Protein AF-A0A859FA22-F1 (afdb_monomer_lite)

Sequence (163 aa):
MRVKMMLIIIAMLTVACQSPSISTDVVATIDGEEITEEEVYVHRFDYSHEHRESIIRYYVEELVVVEEAEAQGFQIEAGGAAELGLIEPNSAAIAERAEYLGIEEEEYIDAYFEPAIYRHELVSTFALENIEIVEGDQAATDLAAREYIEALVAEREIGYMYK

Structure (mmCIF, N/CA/C/O backbone):
data_AF-A0A859FA22-F1
#
_entry.id   AF-A0A859FA22-F1
#
loop_
_atom_site.group_PDB
_atom_site.id
_atom_site.type_symbol
_atom_site.label_atom_id
_atom_site.label_alt_id
_atom_site.label_comp_id
_atom_site.label_asym_id
_atom_site.label_entity_id
_atom_site.label_seq_id
_atom_site.pdbx_PDB_ins_code
_atom_site.Cartn_x
_atom_site.Cartn_y
_atom_site.Cartn_z
_atom_site.occupancy
_atom_site.B_iso_or_equiv
_atom_site.auth_seq_id
_atom_site.auth_comp_id
_atom_site.auth_asym_id
_atom_site.auth_atom_id
_atom_site.pdbx_PDB_model_num
ATOM 1 N N . MET A 1 1 ? 19.804 -43.748 -59.263 1.00 38.12 1 MET A N 1
ATOM 2 C CA . MET A 1 1 ? 19.811 -42.268 -59.180 1.00 38.12 1 MET A CA 1
ATOM 3 C C . MET A 1 1 ? 18.557 -41.884 -58.400 1.00 38.12 1 MET A C 1
ATOM 5 O O . MET A 1 1 ? 17.487 -42.073 -58.942 1.00 38.12 1 MET A O 1
ATOM 9 N N . ARG A 1 2 ? 18.532 -41.663 -57.077 1.00 39.69 2 ARG A N 1
ATOM 10 C CA . ARG A 1 2 ? 19.266 -40.718 -56.206 1.00 39.69 2 ARG A CA 1
ATOM 11 C C . ARG A 1 2 ? 19.235 -39.271 -56.709 1.00 39.69 2 ARG A C 1
ATOM 13 O O . ARG A 1 2 ? 20.175 -38.909 -57.396 1.00 39.69 2 ARG A O 1
ATOM 20 N N . VAL A 1 3 ? 18.224 -38.499 -56.286 1.00 37.81 3 VAL A N 1
ATOM 21 C CA . VAL A 1 3 ? 18.306 -37.103 -55.778 1.00 37.81 3 VAL A CA 1
ATOM 22 C C . VAL A 1 3 ? 17.071 -36.900 -54.872 1.00 37.81 3 VAL A C 1
ATOM 24 O O . VAL A 1 3 ? 15.953 -36.861 -55.359 1.00 37.81 3 VAL A O 1
ATOM 27 N N . LYS A 1 4 ? 17.175 -37.196 -53.572 1.00 33.34 4 LYS A N 1
ATOM 28 C CA . LYS A 1 4 ? 17.365 -36.240 -52.459 1.00 33.34 4 LYS A CA 1
ATOM 29 C C . LYS A 1 4 ? 16.214 -35.235 -52.268 1.00 33.34 4 LYS A C 1
ATOM 31 O O . LYS A 1 4 ? 16.253 -34.109 -52.740 1.00 33.34 4 LYS A O 1
ATOM 36 N N . MET A 1 5 ? 15.243 -35.709 -51.489 1.00 39.88 5 MET A N 1
ATOM 37 C CA . MET A 1 5 ? 14.439 -35.001 -50.490 1.00 39.88 5 MET A CA 1
ATOM 38 C C . MET A 1 5 ? 15.250 -33.888 -49.799 1.00 39.88 5 MET A C 1
ATOM 40 O O . MET A 1 5 ? 16.273 -34.176 -49.177 1.00 39.88 5 MET A O 1
ATOM 44 N N . MET A 1 6 ? 14.809 -32.636 -49.923 1.00 34.41 6 MET A N 1
ATOM 45 C CA . MET A 1 6 ? 15.354 -31.500 -49.178 1.00 34.41 6 MET A CA 1
ATOM 46 C C . MET A 1 6 ? 14.237 -30.940 -48.300 1.00 34.41 6 MET A C 1
ATOM 48 O O . MET A 1 6 ? 13.417 -30.135 -48.727 1.00 34.41 6 MET A O 1
ATOM 52 N N . LEU A 1 7 ? 14.186 -31.469 -47.079 1.00 38.66 7 LEU A N 1
ATOM 53 C CA . LEU A 1 7 ? 13.422 -30.929 -45.966 1.00 38.66 7 LEU A CA 1
ATOM 54 C C . LEU A 1 7 ? 14.194 -29.697 -45.482 1.00 38.66 7 LEU A C 1
ATOM 56 O O . LEU A 1 7 ? 15.300 -29.827 -44.960 1.00 38.66 7 LEU A O 1
ATOM 60 N N . ILE A 1 8 ? 13.654 -28.506 -45.718 1.00 44.75 8 ILE A N 1
ATOM 61 C CA . ILE A 1 8 ? 14.182 -27.279 -45.129 1.00 44.75 8 ILE A CA 1
ATOM 62 C C . ILE A 1 8 ? 13.583 -27.194 -43.721 1.00 44.75 8 ILE A C 1
ATOM 64 O O . ILE A 1 8 ? 12.448 -26.770 -43.529 1.00 44.75 8 ILE A O 1
ATOM 68 N N . ILE A 1 9 ? 14.342 -27.691 -42.744 1.00 44.94 9 ILE A N 1
ATOM 69 C CA . ILE A 1 9 ? 14.115 -27.431 -41.322 1.00 44.94 9 ILE A CA 1
ATOM 70 C C . ILE A 1 9 ? 14.613 -26.005 -41.086 1.00 44.94 9 ILE A C 1
ATOM 72 O O . ILE A 1 9 ? 15.813 -25.782 -40.934 1.00 44.94 9 ILE A O 1
ATOM 76 N N . ILE A 1 10 ? 13.705 -25.027 -41.111 1.00 47.53 10 ILE A N 1
ATOM 77 C CA . ILE A 1 10 ? 13.985 -23.718 -40.519 1.00 47.53 10 ILE A CA 1
ATOM 78 C C . ILE A 1 10 ? 13.865 -23.934 -39.018 1.00 47.53 10 ILE A C 1
ATOM 80 O O . ILE A 1 10 ? 12.776 -23.916 -38.452 1.00 47.53 10 ILE A O 1
ATOM 84 N N . ALA A 1 11 ? 15.004 -24.208 -38.388 1.00 40.47 11 ALA A N 1
ATOM 85 C CA . ALA A 1 11 ? 15.160 -24.019 -36.962 1.00 40.47 11 ALA A CA 1
ATOM 86 C C . ALA A 1 11 ? 15.050 -22.511 -36.709 1.00 40.47 11 ALA A C 1
ATOM 88 O O . ALA A 1 11 ? 16.039 -21.782 -36.786 1.00 40.47 11 ALA A O 1
ATOM 89 N N . MET A 1 12 ? 13.826 -22.034 -36.474 1.00 40.72 12 MET A N 1
ATOM 90 C CA . MET A 1 12 ? 13.626 -20.798 -35.736 1.00 40.72 12 MET A CA 1
ATOM 91 C C . MET A 1 12 ? 14.165 -21.068 -34.337 1.00 40.72 12 MET A C 1
ATOM 93 O O . MET A 1 12 ? 13.487 -21.627 -33.481 1.00 40.72 12 MET A O 1
ATOM 97 N N . LEU A 1 13 ? 15.436 -20.723 -34.149 1.00 40.22 13 LEU A N 1
ATOM 98 C CA . LEU A 1 13 ? 15.971 -20.325 -32.862 1.00 40.22 13 LEU A CA 1
ATOM 99 C C . LEU A 1 13 ? 15.154 -19.108 -32.426 1.00 40.22 13 LEU A C 1
ATOM 101 O O . LEU A 1 13 ? 15.563 -17.967 -32.615 1.00 40.22 13 LEU A O 1
ATOM 105 N N . THR A 1 14 ? 13.968 -19.356 -31.871 1.00 45.28 14 THR A N 1
ATOM 106 C CA . THR A 1 14 ? 13.452 -18.481 -30.835 1.00 45.28 14 THR A CA 1
ATOM 107 C C . THR A 1 14 ? 14.490 -18.584 -29.733 1.00 45.28 14 THR A C 1
ATOM 109 O O . THR A 1 14 ? 14.527 -19.556 -28.975 1.00 45.28 14 THR A O 1
ATOM 112 N N . VAL A 1 15 ? 15.401 -17.614 -29.710 1.00 45.94 15 VAL A N 1
ATOM 113 C CA . VAL A 1 15 ? 15.947 -17.137 -28.451 1.00 45.94 15 VAL A CA 1
ATOM 114 C C . VAL A 1 15 ? 14.700 -16.812 -27.646 1.00 45.94 15 VAL A C 1
ATOM 116 O O . VAL A 1 15 ? 14.079 -15.773 -27.838 1.00 45.94 15 VAL A O 1
ATOM 119 N N . ALA A 1 16 ? 14.236 -17.782 -26.861 1.00 40.16 16 ALA A N 1
ATOM 120 C CA . ALA A 1 16 ? 13.439 -17.461 -25.710 1.00 40.16 16 ALA A CA 1
ATOM 121 C C . ALA A 1 16 ? 14.375 -16.552 -24.922 1.00 40.16 16 ALA A C 1
ATOM 123 O O . ALA A 1 16 ? 15.337 -17.032 -24.320 1.00 40.16 16 ALA A O 1
ATOM 124 N N . CYS A 1 17 ? 14.168 -15.238 -25.036 1.00 41.09 17 CYS A N 1
ATOM 125 C CA . CYS A 1 17 ? 14.407 -14.375 -23.901 1.00 41.09 17 CYS A CA 1
ATOM 126 C C . CYS A 1 17 ? 13.669 -15.084 -22.774 1.00 41.09 17 CYS A C 1
ATOM 128 O O . CYS A 1 17 ? 12.442 -15.097 -22.739 1.00 41.09 17 CYS A O 1
ATOM 130 N N . GLN A 1 18 ? 14.414 -15.837 -21.970 1.00 43.91 18 GLN A N 1
ATOM 131 C CA . GLN A 1 18 ? 13.941 -16.247 -20.671 1.00 43.91 18 GLN A CA 1
ATOM 132 C C . GLN A 1 18 ? 13.891 -14.935 -19.908 1.00 43.91 18 GLN A C 1
ATOM 134 O O . GLN A 1 18 ? 14.870 -14.554 -19.272 1.00 43.91 18 GLN A O 1
ATOM 139 N N . SER A 1 19 ? 12.785 -14.206 -20.068 1.00 48.56 19 SER A N 1
ATOM 140 C CA . SER A 1 19 ? 12.358 -13.276 -19.044 1.00 48.56 19 SER A CA 1
ATOM 141 C C . SER A 1 19 ? 12.432 -14.068 -17.736 1.00 48.56 19 SER A C 1
ATOM 143 O O . SER A 1 19 ? 12.000 -15.232 -17.711 1.00 48.56 19 SER A O 1
ATOM 145 N N . PRO A 1 20 ? 13.103 -13.545 -16.699 1.00 53.66 20 PRO A N 1
ATOM 146 C CA . PRO A 1 20 ? 13.132 -14.212 -15.412 1.00 53.66 20 PRO A CA 1
ATOM 147 C C . PRO A 1 20 ? 11.686 -14.529 -15.045 1.00 53.66 20 PRO A C 1
ATOM 149 O O . PRO A 1 20 ? 10.820 -13.659 -15.063 1.00 53.66 20 PRO A O 1
ATOM 152 N N . SER A 1 21 ? 11.404 -15.813 -14.828 1.00 56.47 21 SER A N 1
ATOM 153 C CA . SER A 1 21 ? 10.068 -16.234 -14.441 1.00 56.47 21 SER A CA 1
ATOM 154 C C . SER A 1 21 ? 9.825 -15.661 -13.055 1.00 56.47 21 SER A C 1
ATOM 156 O O . SER A 1 21 ? 10.391 -16.164 -12.079 1.00 56.47 21 SER A O 1
ATOM 158 N N . ILE A 1 22 ? 9.050 -14.585 -12.984 1.00 64.19 22 ILE A N 1
ATOM 159 C CA . ILE A 1 22 ? 8.570 -14.058 -11.718 1.00 64.19 22 ILE A CA 1
ATOM 160 C C . ILE A 1 22 ? 7.792 -15.189 -11.058 1.00 64.19 22 ILE A C 1
ATOM 162 O O . ILE A 1 22 ? 7.046 -15.930 -11.707 1.00 64.19 22 ILE A O 1
ATOM 166 N N . SER A 1 23 ? 8.073 -15.401 -9.783 1.00 75.19 23 SER A N 1
ATOM 167 C CA . SER A 1 23 ? 7.413 -16.440 -9.016 1.00 75.19 23 SER A CA 1
ATOM 168 C C . SER A 1 23 ? 5.922 -16.125 -8.922 1.00 75.19 23 SER A C 1
ATOM 170 O O . SER A 1 23 ? 5.536 -15.011 -8.590 1.00 75.19 23 SER A O 1
ATOM 172 N N . THR A 1 24 ? 5.088 -17.120 -9.202 1.00 82.94 24 THR A N 1
ATOM 173 C CA . THR A 1 24 ? 3.632 -17.067 -8.979 1.00 82.94 24 THR A CA 1
ATOM 174 C C . THR A 1 24 ? 3.257 -17.762 -7.671 1.00 82.94 24 THR A C 1
ATOM 176 O O . THR A 1 24 ? 2.105 -18.132 -7.458 1.00 82.94 24 THR A O 1
ATOM 179 N N . ASP A 1 25 ? 4.240 -17.983 -6.790 1.00 90.50 25 ASP A N 1
ATOM 180 C CA . ASP A 1 25 ? 3.987 -18.540 -5.471 1.00 90.50 25 ASP A CA 1
ATOM 181 C C . ASP A 1 25 ? 3.061 -17.608 -4.689 1.00 90.50 25 ASP A C 1
ATOM 183 O O . ASP A 1 25 ? 3.278 -16.398 -4.629 1.00 90.50 25 ASP A O 1
ATOM 187 N N . VAL A 1 26 ? 2.056 -18.190 -4.041 1.00 93.38 26 VAL A N 1
ATOM 188 C CA . VAL A 1 26 ? 1.205 -17.453 -3.110 1.00 93.38 26 VAL A CA 1
ATOM 189 C C . VAL A 1 26 ? 2.024 -17.119 -1.862 1.00 93.38 26 VAL A C 1
ATOM 191 O O . VAL A 1 26 ? 2.622 -18.004 -1.240 1.00 93.38 26 VAL A O 1
ATOM 194 N N . VAL A 1 27 ? 2.063 -15.837 -1.504 1.00 93.56 27 VAL A N 1
ATOM 195 C CA . VAL A 1 27 ? 2.855 -15.295 -0.388 1.00 93.56 27 VAL A CA 1
ATOM 196 C C . VAL A 1 27 ? 1.995 -14.772 0.754 1.00 93.56 27 VAL A C 1
ATOM 198 O O . VAL A 1 27 ? 2.467 -14.730 1.894 1.00 93.56 27 VAL A O 1
ATOM 201 N N . ALA A 1 28 ? 0.739 -14.428 0.479 1.00 95.88 28 ALA A N 1
ATOM 202 C CA . ALA A 1 28 ? -0.242 -14.082 1.495 1.00 95.88 28 ALA A CA 1
ATOM 203 C C . ALA A 1 28 ? -1.671 -14.410 1.036 1.00 95.88 28 ALA A C 1
ATOM 205 O O . ALA A 1 28 ? -1.898 -14.709 -0.133 1.00 95.88 28 ALA A O 1
ATOM 206 N N . THR A 1 29 ? -2.626 -14.344 1.960 1.00 97.12 29 THR A N 1
ATOM 207 C CA . THR A 1 29 ? -4.059 -14.344 1.664 1.00 97.12 29 THR A CA 1
ATOM 208 C C . THR A 1 29 ? -4.776 -13.256 2.450 1.00 97.12 29 THR A C 1
ATOM 210 O O . THR A 1 29 ? -4.409 -13.028 3.604 1.00 97.12 29 THR A O 1
ATOM 213 N N . ILE A 1 30 ? -5.813 -12.653 1.869 1.00 96.38 30 ILE A N 1
ATOM 214 C CA . ILE A 1 30 ? -6.722 -11.697 2.524 1.00 96.38 30 ILE A CA 1
ATOM 215 C C . ILE A 1 30 ? -8.143 -12.226 2.329 1.00 96.38 30 ILE A C 1
ATOM 217 O O . ILE A 1 30 ? -8.578 -12.399 1.199 1.00 96.38 30 ILE A O 1
ATOM 221 N N . ASP A 1 31 ? -8.842 -12.580 3.408 1.00 95.94 31 ASP A N 1
ATOM 222 C CA . ASP A 1 31 ? -10.216 -13.112 3.362 1.00 95.94 31 ASP A CA 1
ATOM 223 C C . ASP A 1 31 ? -10.395 -14.313 2.399 1.00 95.94 31 ASP A C 1
ATOM 225 O O . ASP A 1 31 ? -11.461 -14.556 1.830 1.00 95.94 31 ASP A O 1
ATOM 229 N N . GLY A 1 32 ? -9.327 -15.102 2.236 1.00 93.44 32 GLY A N 1
ATOM 230 C CA . GLY A 1 32 ? -9.269 -16.263 1.345 1.00 93.44 32 GLY A CA 1
ATOM 231 C C . GLY A 1 32 ? -8.871 -15.963 -0.105 1.00 93.44 32 GLY A C 1
ATOM 232 O O . GLY A 1 32 ? -8.718 -16.912 -0.874 1.00 93.44 32 GLY A O 1
ATOM 233 N N . GLU A 1 33 ? -8.672 -14.699 -0.478 1.00 95.75 33 GLU A N 1
ATOM 234 C CA . GLU A 1 33 ? -8.078 -14.300 -1.757 1.00 95.75 33 GLU A CA 1
ATOM 235 C C . GLU A 1 33 ? -6.557 -14.456 -1.711 1.00 95.75 33 GLU A C 1
ATOM 237 O O . GLU A 1 33 ? -5.923 -14.117 -0.714 1.00 95.75 33 GLU A O 1
ATOM 242 N N . GLU A 1 34 ? -5.973 -15.029 -2.763 1.00 95.69 34 GLU A N 1
ATOM 243 C CA . GLU A 1 34 ? -4.544 -15.332 -2.846 1.00 95.69 34 GLU A CA 1
ATOM 244 C C . GLU A 1 34 ? -3.764 -14.130 -3.381 1.00 95.69 34 GLU A C 1
ATOM 246 O O . GLU A 1 34 ? -4.090 -13.610 -4.440 1.00 95.69 34 GLU A O 1
ATOM 251 N N . ILE A 1 35 ? -2.695 -13.749 -2.679 1.00 93.69 35 ILE A N 1
ATOM 252 C CA . ILE A 1 35 ? -1.735 -12.732 -3.115 1.00 93.69 35 ILE A CA 1
ATOM 253 C C . ILE A 1 35 ? -0.441 -13.427 -3.522 1.00 93.69 35 ILE A C 1
ATOM 255 O O . ILE A 1 35 ? 0.168 -14.156 -2.726 1.00 93.69 35 ILE A O 1
ATOM 259 N N . THR A 1 36 ? -0.002 -13.194 -4.751 1.00 92.00 36 THR A N 1
ATOM 260 C CA . THR A 1 36 ? 1.186 -13.812 -5.341 1.00 92.00 36 THR A CA 1
ATOM 261 C C . THR A 1 36 ? 2.445 -12.969 -5.166 1.00 92.00 36 THR A C 1
ATOM 263 O O . THR A 1 36 ? 2.417 -11.759 -4.939 1.00 92.00 36 THR A O 1
ATOM 266 N N . GLU A 1 37 ? 3.596 -13.632 -5.261 1.00 86.94 37 GLU A N 1
ATOM 267 C CA . GLU A 1 37 ? 4.903 -12.980 -5.233 1.00 86.94 37 GLU A CA 1
ATOM 268 C C . GLU A 1 37 ? 5.067 -11.975 -6.385 1.00 86.94 37 GLU A C 1
ATOM 270 O O . GLU A 1 37 ? 5.638 -10.902 -6.193 1.00 86.94 37 GLU A O 1
ATOM 275 N N . GLU A 1 38 ? 4.514 -12.293 -7.555 1.00 85.38 38 GLU A N 1
ATOM 276 C CA . GLU A 1 38 ? 4.466 -11.399 -8.708 1.00 85.38 38 GLU A CA 1
ATOM 277 C C . GLU A 1 38 ? 3.783 -10.075 -8.368 1.00 85.38 38 GLU A C 1
ATOM 279 O O . GLU A 1 38 ? 4.420 -9.032 -8.494 1.00 85.38 38 GLU A O 1
ATOM 284 N N . GLU A 1 39 ? 2.552 -10.111 -7.854 1.00 86.94 39 GLU A N 1
ATOM 285 C CA . GLU A 1 39 ? 1.785 -8.911 -7.489 1.00 86.94 39 GLU A CA 1
ATOM 286 C C . GLU A 1 39 ? 2.538 -8.015 -6.501 1.00 86.94 39 GLU A C 1
ATOM 288 O O . GLU A 1 39 ? 2.622 -6.798 -6.684 1.00 86.94 39 GLU A O 1
ATOM 293 N N . VAL A 1 40 ? 3.159 -8.614 -5.483 1.00 86.75 40 VAL A N 1
ATOM 294 C CA . VAL A 1 40 ? 3.915 -7.865 -4.473 1.00 86.75 40 VAL A CA 1
ATOM 295 C C . VAL A 1 40 ? 5.116 -7.152 -5.092 1.00 86.75 40 VAL A C 1
ATOM 297 O O . VAL A 1 40 ? 5.364 -5.988 -4.787 1.00 86.75 40 VAL A O 1
ATOM 300 N N . TYR A 1 41 ? 5.905 -7.836 -5.919 1.00 78.56 41 TYR A N 1
ATOM 301 C CA . TYR A 1 41 ? 7.213 -7.321 -6.332 1.00 78.56 41 TYR A CA 1
ATOM 302 C C . TYR A 1 41 ? 7.196 -6.496 -7.604 1.00 78.56 41 TYR A C 1
ATOM 304 O O . TYR A 1 41 ? 8.020 -5.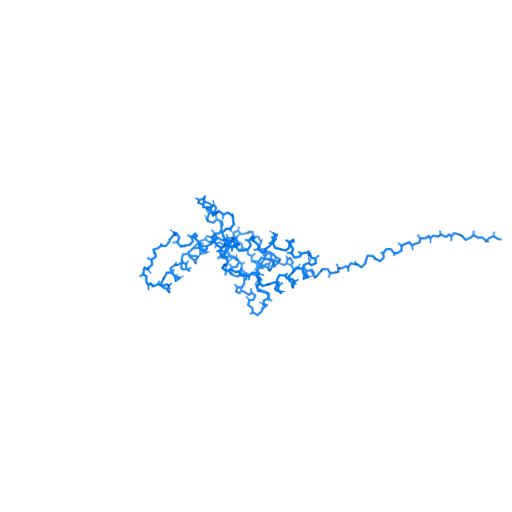594 -7.752 1.00 78.56 41 TYR A O 1
ATOM 312 N N . VAL A 1 42 ? 6.252 -6.765 -8.495 1.00 74.31 42 VAL A N 1
ATOM 313 C CA . VAL A 1 42 ? 6.023 -5.939 -9.676 1.00 74.31 42 VAL A CA 1
ATOM 314 C C . VAL A 1 42 ? 5.546 -4.541 -9.276 1.00 74.31 42 VAL A C 1
ATOM 316 O O . VAL A 1 42 ? 5.955 -3.555 -9.880 1.00 74.31 42 VAL A O 1
ATOM 319 N N . HIS A 1 43 ? 4.764 -4.427 -8.200 1.00 70.00 43 HIS A N 1
ATOM 320 C CA . HIS A 1 43 ? 4.224 -3.155 -7.721 1.00 70.00 43 HIS A CA 1
ATOM 321 C C . HIS A 1 43 ? 5.072 -2.475 -6.632 1.00 70.00 43 HIS A C 1
ATOM 323 O O . HIS A 1 43 ? 4.557 -1.629 -5.889 1.00 70.00 43 HIS A O 1
ATOM 329 N N . ARG A 1 44 ? 6.364 -2.825 -6.506 1.00 69.44 44 ARG A N 1
ATOM 330 C CA . ARG A 1 44 ? 7.276 -2.247 -5.506 1.00 69.44 44 ARG A CA 1
ATOM 331 C C . ARG A 1 44 ? 8.595 -1.766 -6.101 1.00 69.44 44 ARG A C 1
ATOM 333 O O . ARG A 1 44 ? 9.284 -2.470 -6.830 1.00 69.44 44 ARG A O 1
ATOM 340 N N . PHE A 1 45 ? 8.980 -0.552 -5.705 1.00 57.62 45 PHE A N 1
ATOM 341 C CA . PHE A 1 45 ? 10.161 0.142 -6.2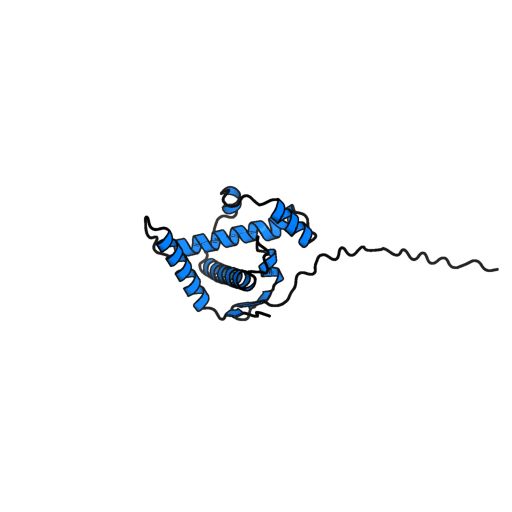28 1.00 57.62 45 PHE A CA 1
ATOM 342 C C . PHE A 1 45 ? 11.496 -0.425 -5.738 1.00 57.62 45 PHE A C 1
ATOM 344 O O . PHE A 1 45 ? 12.488 -0.351 -6.461 1.00 57.62 45 PHE A O 1
ATOM 351 N N . ASP A 1 46 ? 11.526 -1.029 -4.548 1.00 59.81 46 ASP A N 1
ATOM 352 C CA . ASP A 1 46 ? 12.737 -1.591 -3.950 1.00 59.81 46 ASP A CA 1
ATOM 353 C C . ASP A 1 46 ? 12.618 -3.117 -3.818 1.00 59.81 46 ASP A C 1
ATOM 355 O O . ASP A 1 46 ? 11.839 -3.640 -3.020 1.00 59.81 46 ASP A O 1
ATOM 359 N N . TYR A 1 47 ? 13.395 -3.837 -4.627 1.00 55.81 47 TYR A N 1
ATOM 360 C CA . TYR A 1 47 ? 13.503 -5.296 -4.594 1.00 55.81 47 TYR A CA 1
ATOM 361 C C . TYR A 1 47 ? 14.749 -5.696 -3.818 1.00 55.81 47 TYR A C 1
ATOM 363 O O . TYR A 1 47 ? 15.702 -6.272 -4.348 1.00 55.81 47 TYR A O 1
ATOM 371 N N . SER A 1 48 ? 14.739 -5.394 -2.529 1.00 60.94 48 SER A N 1
ATOM 372 C CA . SER A 1 48 ? 15.650 -6.040 -1.602 1.00 60.94 48 SER A CA 1
ATOM 373 C C . SER A 1 48 ? 14.944 -7.230 -0.960 1.00 60.94 48 SER A C 1
ATOM 375 O O . SER A 1 48 ? 14.052 -7.080 -0.123 1.00 60.94 48 SER A O 1
ATOM 377 N N . HIS A 1 49 ? 15.379 -8.443 -1.317 1.00 63.44 49 HIS A N 1
ATOM 378 C CA . HIS A 1 49 ? 14.937 -9.666 -0.637 1.00 63.44 49 HIS A CA 1
ATOM 379 C C . HIS A 1 49 ? 15.281 -9.658 0.859 1.00 63.44 49 HIS A C 1
ATOM 381 O O . HIS A 1 49 ? 14.667 -10.405 1.619 1.00 63.44 49 HIS A O 1
ATOM 387 N N . GLU A 1 50 ? 16.216 -8.804 1.297 1.00 67.75 50 GLU A N 1
ATOM 388 C CA . GLU A 1 50 ? 16.557 -8.636 2.716 1.00 67.75 50 GLU A CA 1
ATOM 389 C C . GLU A 1 50 ? 15.344 -8.200 3.550 1.00 67.75 50 GLU A C 1
ATOM 391 O O . GLU A 1 50 ? 15.297 -8.464 4.749 1.00 67.75 50 GLU A O 1
ATOM 396 N N . HIS A 1 51 ? 14.335 -7.598 2.912 1.00 79.38 51 HIS A N 1
ATOM 397 C CA . HIS A 1 51 ? 13.124 -7.106 3.561 1.00 79.38 51 HIS A CA 1
ATOM 398 C C . HIS A 1 51 ? 11.848 -7.789 3.050 1.00 79.38 51 HIS A C 1
ATOM 400 O O . HIS A 1 51 ? 10.761 -7.246 3.233 1.00 79.38 51 HIS A O 1
ATOM 406 N N . ARG A 1 52 ? 11.954 -8.983 2.443 1.00 83.31 52 ARG A N 1
ATOM 407 C CA . ARG A 1 52 ? 10.836 -9.714 1.811 1.00 83.31 52 ARG A CA 1
ATOM 408 C C . ARG A 1 52 ? 9.558 -9.741 2.650 1.00 83.31 52 ARG A C 1
ATOM 410 O O . ARG A 1 52 ? 8.513 -9.321 2.168 1.00 83.31 52 ARG A O 1
ATOM 417 N N . GLU A 1 53 ? 9.637 -10.178 3.905 1.00 88.56 53 GLU A N 1
ATOM 418 C CA . GLU A 1 53 ? 8.460 -10.258 4.786 1.00 88.56 53 GLU A CA 1
ATOM 419 C C . GLU A 1 53 ? 7.819 -8.885 5.029 1.00 88.56 53 GLU A C 1
ATOM 421 O O . GLU A 1 53 ? 6.600 -8.745 4.978 1.00 88.56 53 GLU A O 1
ATOM 426 N N . SER A 1 54 ? 8.637 -7.852 5.246 1.00 88.00 54 SER A N 1
ATOM 427 C CA . SER A 1 54 ? 8.157 -6.481 5.443 1.00 88.00 54 SER A CA 1
ATOM 428 C C . SER A 1 54 ? 7.522 -5.905 4.178 1.00 88.00 54 SER A C 1
ATOM 430 O O . SER A 1 54 ? 6.536 -5.180 4.280 1.00 88.00 54 SER A O 1
ATOM 432 N N . ILE A 1 55 ? 8.059 -6.232 2.999 1.00 87.19 55 ILE A N 1
ATOM 433 C CA . ILE A 1 55 ? 7.503 -5.806 1.710 1.00 87.19 55 ILE A CA 1
ATOM 434 C C . ILE A 1 55 ? 6.130 -6.446 1.495 1.00 87.19 55 ILE A C 1
ATOM 436 O O . ILE A 1 55 ? 5.191 -5.719 1.174 1.00 87.19 55 ILE A O 1
ATOM 440 N N . ILE A 1 56 ? 6.012 -7.760 1.730 1.00 90.88 56 ILE A N 1
ATOM 441 C CA . ILE A 1 56 ? 4.746 -8.504 1.633 1.00 90.88 56 ILE A CA 1
ATOM 442 C C . ILE A 1 56 ? 3.720 -7.934 2.613 1.00 90.88 56 ILE A C 1
ATOM 444 O O . ILE A 1 56 ? 2.619 -7.589 2.198 1.00 90.88 56 ILE A O 1
ATOM 448 N N . ARG A 1 57 ? 4.085 -7.784 3.896 1.00 92.06 57 ARG A N 1
ATOM 449 C CA . ARG A 1 57 ? 3.188 -7.221 4.915 1.00 92.06 57 ARG A CA 1
ATOM 450 C C . ARG A 1 57 ? 2.675 -5.854 4.498 1.00 92.06 57 ARG A C 1
ATOM 452 O O . ARG A 1 57 ? 1.478 -5.626 4.523 1.00 92.06 57 ARG A O 1
ATOM 459 N N . TYR A 1 58 ? 3.567 -4.966 4.085 1.00 90.31 58 TYR A N 1
ATOM 460 C CA . TYR A 1 58 ? 3.154 -3.630 3.692 1.00 90.31 58 TYR A CA 1
ATOM 461 C C . TYR A 1 58 ? 2.238 -3.643 2.464 1.00 90.31 58 TYR A C 1
ATOM 463 O O . TYR A 1 58 ? 1.270 -2.900 2.429 1.00 90.31 58 TYR A O 1
ATOM 471 N N . TYR A 1 59 ? 2.523 -4.475 1.457 1.00 91.88 59 TYR A N 1
ATOM 472 C CA . TYR A 1 59 ? 1.655 -4.577 0.281 1.00 91.88 59 TYR A CA 1
ATOM 473 C C . TYR A 1 59 ? 0.249 -5.064 0.662 1.00 91.88 59 TYR A C 1
ATOM 475 O O . TYR A 1 59 ? -0.739 -4.488 0.223 1.00 91.88 59 TYR A O 1
ATOM 483 N N . VAL A 1 60 ? 0.158 -6.060 1.549 1.00 94.69 60 VAL A N 1
ATOM 484 C CA . VAL A 1 60 ? -1.116 -6.534 2.111 1.00 94.69 60 VAL A CA 1
ATOM 485 C C . VAL A 1 60 ? -1.849 -5.422 2.867 1.00 94.69 60 VAL A C 1
ATOM 487 O O . VAL A 1 60 ? -3.047 -5.248 2.676 1.00 94.69 60 VAL A O 1
ATOM 490 N N . GLU A 1 61 ? -1.144 -4.644 3.692 1.00 94.62 61 GLU A N 1
ATOM 491 C CA . GLU A 1 61 ? -1.729 -3.498 4.401 1.00 94.62 61 GLU A CA 1
ATOM 492 C C . GLU A 1 61 ? -2.284 -2.448 3.423 1.00 94.62 61 GLU A C 1
ATOM 494 O O . GLU A 1 61 ? -3.387 -1.949 3.635 1.00 94.62 61 GLU A O 1
ATOM 499 N N . GLU A 1 62 ? -1.573 -2.148 2.329 1.00 93.56 62 GLU A N 1
ATOM 500 C CA . GLU A 1 62 ? -2.079 -1.244 1.287 1.00 93.56 62 GLU A CA 1
ATOM 501 C C . GLU A 1 62 ? -3.362 -1.779 0.642 1.00 93.56 62 GLU A C 1
ATOM 503 O O . GLU A 1 62 ? -4.304 -1.012 0.472 1.00 93.56 62 GLU A O 1
ATOM 508 N N . LEU A 1 63 ? -3.422 -3.073 0.307 1.00 95.19 63 LEU A N 1
ATOM 509 C CA . LEU A 1 63 ? -4.612 -3.673 -0.307 1.00 95.19 63 LEU A CA 1
ATOM 510 C C . LEU A 1 63 ? -5.838 -3.590 0.606 1.00 95.19 63 LEU A C 1
ATOM 512 O O . LEU A 1 63 ? -6.900 -3.174 0.152 1.00 95.19 63 LEU A O 1
ATOM 516 N N . VAL A 1 64 ? -5.682 -3.891 1.899 1.00 96.75 64 VAL A N 1
ATOM 517 C CA . VAL A 1 64 ? -6.780 -3.767 2.873 1.00 96.75 64 VAL A CA 1
ATOM 518 C C . VAL A 1 64 ? -7.325 -2.340 2.914 1.00 96.75 64 VAL A C 1
ATOM 520 O O . VAL A 1 64 ? -8.538 -2.133 2.941 1.00 96.75 64 VAL A O 1
ATOM 523 N N . VAL A 1 65 ? -6.435 -1.347 2.912 1.00 96.12 65 VAL A N 1
ATOM 524 C CA . VAL A 1 65 ? -6.836 0.062 2.951 1.00 96.12 65 VAL A CA 1
ATOM 525 C C . VAL A 1 65 ? -7.494 0.489 1.638 1.00 96.12 65 VAL A C 1
ATOM 527 O O . VAL A 1 65 ? -8.474 1.228 1.675 1.00 96.12 65 VAL A O 1
ATOM 530 N N . VAL A 1 66 ? -6.999 0.020 0.488 1.00 94.56 66 VAL A N 1
ATOM 531 C CA . VAL A 1 66 ? -7.621 0.274 -0.822 1.00 94.56 66 VAL A CA 1
ATOM 532 C C . VAL A 1 66 ? -9.040 -0.281 -0.861 1.00 94.56 66 VAL A C 1
ATOM 534 O O . VAL A 1 66 ? -9.956 0.453 -1.217 1.00 94.56 66 VAL A O 1
ATOM 537 N N . GLU A 1 67 ? -9.241 -1.534 -0.450 1.00 95.00 67 GLU A N 1
ATOM 538 C CA . GLU A 1 67 ? -10.574 -2.141 -0.405 1.00 95.00 67 GLU A CA 1
ATOM 539 C C . GLU A 1 67 ? -11.535 -1.354 0.492 1.00 95.00 67 GLU A C 1
ATOM 541 O O . GLU A 1 67 ? -12.691 -1.137 0.127 1.00 95.00 67 GLU A O 1
ATOM 546 N N . GLU A 1 68 ? -11.066 -0.910 1.661 1.00 96.75 68 GLU A N 1
ATOM 547 C CA . GLU A 1 68 ? -11.875 -0.111 2.582 1.00 96.75 68 GLU A CA 1
ATOM 548 C C . GLU A 1 68 ? -12.222 1.261 1.988 1.00 96.75 68 GLU A C 1
ATOM 550 O O . GLU A 1 68 ? -13.380 1.684 2.009 1.00 96.75 68 GLU A O 1
ATOM 555 N N . ALA A 1 69 ? -11.239 1.943 1.402 1.00 95.06 69 ALA A N 1
ATOM 556 C CA . ALA A 1 69 ? -11.439 3.216 0.724 1.00 95.06 69 ALA A CA 1
ATOM 557 C C . ALA A 1 69 ? -12.469 3.085 -0.412 1.00 95.06 69 ALA A C 1
ATOM 559 O O . ALA A 1 69 ? -13.413 3.877 -0.496 1.00 95.06 69 ALA A O 1
ATOM 560 N N . GLU A 1 70 ? -12.351 2.050 -1.245 1.00 93.44 70 GLU A N 1
ATOM 561 C CA . GLU A 1 70 ? -13.298 1.763 -2.323 1.00 93.44 70 GLU A CA 1
ATOM 562 C C . GLU A 1 70 ? -14.703 1.446 -1.795 1.00 93.44 70 GLU A C 1
ATOM 564 O O . GLU A 1 70 ? -15.693 1.957 -2.331 1.00 93.44 70 GLU A O 1
ATOM 569 N N . ALA A 1 71 ? -14.813 0.670 -0.712 1.00 94.75 71 ALA A N 1
ATOM 570 C CA . ALA A 1 71 ? -16.087 0.365 -0.063 1.00 94.75 71 ALA A CA 1
ATOM 571 C C . ALA A 1 71 ? -16.794 1.626 0.467 1.00 94.75 71 ALA A C 1
ATOM 573 O O . ALA A 1 71 ? -18.028 1.702 0.455 1.00 94.75 71 ALA A O 1
ATOM 574 N N . GLN A 1 72 ? -16.026 2.640 0.873 1.00 95.31 72 GLN A N 1
ATOM 575 C CA . GLN A 1 72 ? -16.530 3.947 1.300 1.00 95.31 72 GLN A CA 1
ATOM 576 C C . GLN A 1 72 ? -16.752 4.933 0.138 1.00 95.31 72 GLN A C 1
ATOM 578 O O . GLN A 1 72 ? -17.255 6.039 0.350 1.00 95.31 72 GLN A O 1
ATOM 583 N N . GLY A 1 73 ? -16.431 4.540 -1.098 1.00 93.00 73 GLY A N 1
ATOM 584 C CA . GLY A 1 73 ? -16.524 5.400 -2.276 1.00 93.00 73 GLY A CA 1
ATOM 585 C C . GLY A 1 73 ? -15.476 6.514 -2.302 1.00 93.00 73 GLY A C 1
ATOM 586 O O . GLY A 1 73 ? -15.691 7.531 -2.964 1.00 93.00 73 GLY A O 1
ATOM 587 N N . PHE A 1 74 ? -14.370 6.344 -1.575 1.00 91.06 74 PHE A N 1
ATOM 588 C CA . PHE A 1 74 ? -13.247 7.269 -1.569 1.00 91.06 74 PHE A CA 1
ATOM 589 C C . PHE A 1 74 ? -12.474 7.172 -2.887 1.00 91.06 74 PHE A C 1
ATOM 591 O O . PHE A 1 74 ? -12.177 6.084 -3.379 1.00 91.06 74 PHE A O 1
ATOM 598 N N . GLN A 1 75 ? -12.164 8.321 -3.481 1.00 83.38 75 GLN A N 1
ATOM 599 C CA . GLN A 1 75 ? -11.419 8.418 -4.732 1.00 83.38 75 GLN A CA 1
ATOM 600 C C . GLN A 1 75 ? -10.476 9.612 -4.650 1.00 83.38 75 GLN A C 1
ATOM 602 O O . GLN A 1 75 ? -10.880 10.686 -4.203 1.00 83.38 75 GLN A O 1
ATOM 607 N N . ILE A 1 76 ? -9.245 9.436 -5.127 1.00 77.69 76 ILE A N 1
ATOM 608 C CA . ILE A 1 76 ? -8.311 10.539 -5.357 1.00 77.69 76 ILE A CA 1
ATOM 609 C C . ILE A 1 76 ? -8.247 10.822 -6.861 1.00 77.69 76 ILE A C 1
ATOM 611 O O . ILE A 1 76 ? -8.474 9.931 -7.683 1.00 77.69 76 ILE A O 1
ATOM 615 N N . GLU A 1 77 ? -7.979 12.068 -7.249 1.00 72.88 77 GLU A N 1
ATOM 616 C CA . GLU A 1 77 ? -7.804 12.393 -8.665 1.00 72.88 77 GLU A CA 1
ATOM 617 C C . GLU A 1 77 ? -6.529 11.715 -9.196 1.00 72.88 77 GLU A C 1
ATOM 619 O O . GLU A 1 77 ? -5.436 11.893 -8.656 1.00 72.88 77 GLU A O 1
ATOM 624 N N . ALA A 1 78 ? -6.671 10.915 -10.257 1.00 56.69 78 ALA A N 1
ATOM 625 C CA . ALA A 1 78 ? -5.535 10.288 -10.923 1.00 56.69 78 ALA A CA 1
ATOM 626 C C . ALA A 1 78 ? -4.606 11.373 -11.494 1.00 56.69 78 ALA A C 1
ATOM 628 O O . ALA A 1 78 ? -5.046 12.210 -12.282 1.00 56.69 78 ALA A O 1
ATOM 629 N N . GLY A 1 79 ? -3.332 11.347 -11.098 1.00 55.12 79 GLY A N 1
ATOM 630 C CA . GLY A 1 79 ? -2.310 12.300 -11.548 1.00 55.12 79 GLY A CA 1
ATOM 631 C C . GLY A 1 79 ? -1.543 12.999 -10.423 1.00 55.12 79 GLY A C 1
ATOM 632 O O . GLY A 1 79 ? -0.462 13.522 -10.688 1.00 55.12 79 GLY A O 1
ATOM 633 N N . GLY A 1 80 ? -2.037 12.941 -9.177 1.00 47.47 80 GLY A N 1
ATOM 634 C CA . GLY A 1 80 ? -1.432 13.606 -8.016 1.00 47.47 80 GLY A CA 1
ATOM 635 C C . GLY A 1 80 ? 0.048 13.281 -7.841 1.00 47.47 80 GLY A C 1
ATOM 636 O O . GLY A 1 80 ? 0.899 14.160 -7.930 1.00 47.47 80 GLY A O 1
ATOM 637 N N . ALA A 1 81 ? 0.409 12.016 -7.684 1.00 45.41 81 ALA A N 1
ATOM 638 C CA . ALA A 1 81 ? 1.782 11.712 -7.312 1.00 45.41 81 ALA A CA 1
ATOM 639 C C . ALA A 1 81 ? 2.864 11.885 -8.401 1.00 45.41 81 ALA A C 1
ATOM 641 O O . ALA A 1 81 ? 4.029 12.101 -8.053 1.00 45.41 81 ALA A O 1
ATOM 642 N N . ALA A 1 82 ? 2.511 11.846 -9.693 1.00 44.12 82 ALA A N 1
ATOM 643 C CA . ALA A 1 82 ? 3.430 12.203 -10.781 1.00 44.12 82 ALA A CA 1
ATOM 644 C C . ALA A 1 82 ? 3.558 13.734 -10.941 1.00 44.12 82 ALA A C 1
ATOM 646 O O . ALA A 1 82 ? 4.656 14.234 -11.196 1.00 44.12 82 ALA A O 1
ATOM 647 N N . GLU A 1 83 ? 2.476 14.500 -10.728 1.00 44.38 83 GLU A N 1
ATOM 648 C CA . GLU A 1 83 ? 2.501 15.975 -10.744 1.00 44.38 83 GLU A CA 1
ATOM 649 C C . GLU A 1 83 ? 3.113 16.595 -9.477 1.00 44.38 83 GLU A C 1
ATOM 651 O O . GLU A 1 83 ? 3.651 17.704 -9.534 1.00 44.38 83 GLU A O 1
ATOM 656 N N . LEU A 1 84 ? 3.079 15.898 -8.338 1.00 41.66 84 LEU A N 1
ATOM 657 C CA . LEU A 1 84 ? 3.575 16.418 -7.061 1.00 41.66 84 LEU A CA 1
ATOM 658 C C . LEU A 1 84 ? 5.108 16.384 -6.932 1.00 41.66 84 LEU A C 1
ATOM 660 O O . LEU A 1 84 ? 5.644 16.958 -5.983 1.00 41.66 84 LEU A O 1
ATOM 664 N N . GLY A 1 85 ? 5.838 15.743 -7.857 1.00 44.16 85 GLY A N 1
ATOM 665 C CA . GLY A 1 85 ? 7.308 15.683 -7.821 1.00 44.16 85 GLY A CA 1
ATOM 666 C C . GLY A 1 85 ? 7.877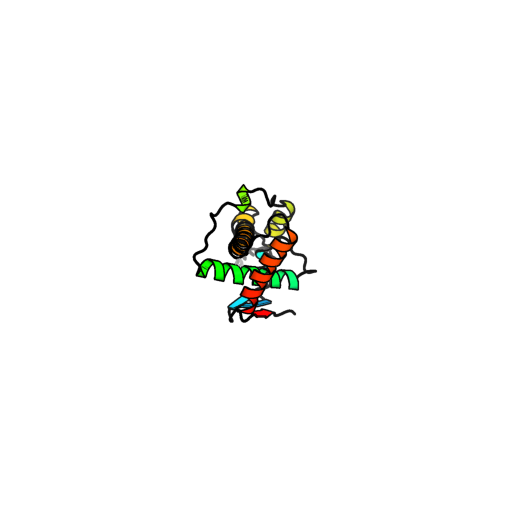 15.063 -6.535 1.00 44.16 85 GLY A C 1
ATOM 667 O O . GLY A 1 85 ? 9.033 15.307 -6.192 1.00 44.16 85 GLY A O 1
ATOM 668 N N . LEU A 1 86 ? 7.061 14.301 -5.796 1.00 44.75 86 LEU A N 1
ATOM 669 C CA . LEU A 1 86 ? 7.414 13.735 -4.489 1.00 44.75 86 LEU A CA 1
ATOM 670 C C . LEU A 1 86 ? 8.270 12.473 -4.612 1.00 44.75 86 LEU A C 1
ATOM 672 O O . LEU A 1 86 ? 8.989 12.120 -3.679 1.00 44.75 86 LEU A O 1
ATOM 676 N N . ILE A 1 87 ? 8.230 11.821 -5.773 1.00 53.09 87 ILE A N 1
ATOM 677 C CA . ILE A 1 87 ? 9.089 10.697 -6.123 1.00 53.09 87 ILE A CA 1
ATOM 678 C C . ILE A 1 87 ? 9.644 11.018 -7.506 1.00 53.09 87 ILE A C 1
ATOM 680 O O . ILE A 1 87 ? 8.966 10.811 -8.508 1.00 53.09 87 ILE A O 1
ATOM 684 N N . GLU A 1 88 ? 10.862 11.566 -7.578 1.00 55.12 88 GLU A N 1
ATOM 685 C CA . GLU A 1 88 ? 11.577 11.550 -8.853 1.00 55.12 88 GLU A CA 1
ATOM 686 C C . GLU A 1 88 ? 11.779 10.077 -9.218 1.00 55.12 88 GLU A C 1
ATOM 688 O O . GLU A 1 88 ? 12.419 9.349 -8.445 1.00 55.12 88 GLU A O 1
ATOM 693 N N . PRO A 1 89 ? 11.220 9.606 -10.347 1.00 61.31 89 PRO A N 1
ATOM 694 C CA . PRO A 1 89 ? 11.445 8.247 -10.784 1.00 61.31 89 PRO A CA 1
ATOM 695 C C . PRO A 1 89 ? 12.953 8.039 -10.894 1.00 61.31 89 PRO A C 1
ATOM 697 O O . PRO A 1 89 ? 13.629 8.681 -11.701 1.00 61.31 89 PRO A O 1
ATOM 700 N N . ASN A 1 90 ? 13.505 7.168 -10.046 1.00 73.81 90 ASN A N 1
ATOM 701 C CA . ASN A 1 90 ? 14.894 6.768 -10.177 1.00 73.81 90 ASN A CA 1
ATOM 702 C C . ASN A 1 90 ? 14.994 5.986 -11.486 1.00 73.81 90 ASN A C 1
ATOM 704 O O . ASN A 1 90 ? 14.674 4.799 -11.532 1.00 73.81 90 ASN A O 1
ATOM 708 N N . SER A 1 91 ? 15.405 6.673 -12.548 1.00 74.19 91 SER A N 1
ATOM 709 C CA . SER A 1 91 ? 15.451 6.121 -13.900 1.00 74.19 91 SER A CA 1
ATOM 710 C C . SER A 1 91 ? 16.283 4.844 -13.972 1.00 74.19 91 SER A C 1
ATOM 712 O O . SER A 1 91 ? 15.942 3.945 -14.727 1.00 74.19 91 SER A O 1
ATOM 714 N N . ALA A 1 92 ? 17.311 4.704 -13.126 1.00 79.50 92 ALA A N 1
ATOM 715 C CA . ALA A 1 92 ? 18.082 3.469 -13.035 1.00 79.50 92 ALA A CA 1
ATOM 716 C C . ALA A 1 92 ? 17.262 2.304 -12.453 1.00 79.50 92 ALA A C 1
ATOM 718 O O . ALA A 1 92 ? 17.370 1.189 -12.951 1.00 79.50 92 ALA A O 1
ATOM 719 N N . ALA A 1 93 ? 16.425 2.555 -11.441 1.00 77.75 93 ALA A N 1
ATOM 720 C CA . ALA A 1 93 ? 15.558 1.532 -10.853 1.00 77.75 93 ALA A CA 1
ATOM 721 C C . ALA A 1 93 ? 14.416 1.133 -11.802 1.00 77.75 93 ALA A C 1
ATOM 723 O O . ALA A 1 93 ? 14.061 -0.039 -11.873 1.00 77.75 93 ALA A O 1
ATOM 724 N N . ILE A 1 94 ? 13.865 2.089 -12.557 1.00 82.31 94 ILE A N 1
ATOM 725 C CA . ILE A 1 94 ? 12.861 1.814 -13.597 1.00 82.31 94 ILE A CA 1
ATOM 726 C C . ILE A 1 94 ? 13.463 0.981 -14.724 1.00 82.31 94 ILE A C 1
ATOM 728 O O . ILE A 1 94 ? 12.899 -0.054 -15.066 1.00 82.31 94 ILE A O 1
ATOM 732 N N . ALA A 1 95 ? 14.624 1.381 -15.249 1.00 83.44 95 ALA A N 1
ATOM 733 C CA . ALA A 1 95 ? 15.316 0.644 -16.301 1.00 83.44 95 ALA A CA 1
ATOM 734 C C . ALA A 1 95 ? 15.664 -0.786 -15.862 1.00 83.44 95 ALA A C 1
ATOM 736 O O . ALA A 1 95 ? 15.398 -1.736 -16.593 1.00 83.44 95 ALA A O 1
ATOM 737 N N . GLU A 1 96 ? 16.187 -0.956 -14.643 1.00 82.56 96 GLU A N 1
ATOM 738 C CA . GLU A 1 96 ? 16.488 -2.275 -14.073 1.00 82.56 96 GLU A CA 1
ATOM 739 C C . GLU A 1 96 ? 15.233 -3.154 -13.973 1.00 82.56 96 GLU A C 1
ATOM 741 O O . GLU A 1 96 ? 15.280 -4.349 -14.264 1.00 82.56 96 GLU A O 1
ATOM 746 N N . ARG A 1 97 ? 14.095 -2.575 -13.574 1.00 80.12 97 ARG A N 1
ATOM 747 C CA . ARG A 1 97 ? 12.829 -3.306 -13.444 1.00 80.12 97 ARG A CA 1
ATOM 748 C C . ARG A 1 97 ? 12.225 -3.661 -14.791 1.00 80.12 97 ARG A C 1
ATOM 750 O O . ARG A 1 97 ? 11.816 -4.803 -14.972 1.00 80.12 97 ARG A O 1
ATOM 757 N N . ALA A 1 98 ? 12.203 -2.726 -15.732 1.00 84.88 98 ALA A N 1
ATOM 758 C CA . ALA A 1 98 ? 11.748 -2.978 -17.091 1.00 84.88 98 ALA A CA 1
ATOM 759 C C . ALA A 1 98 ? 12.592 -4.083 -17.751 1.00 84.88 98 ALA A C 1
ATOM 761 O O . ALA A 1 98 ? 12.039 -5.052 -18.273 1.00 84.88 98 ALA A O 1
ATOM 762 N N . GLU A 1 99 ? 13.924 -4.020 -17.609 1.00 85.56 99 GLU A N 1
ATOM 763 C CA . GLU A 1 99 ? 14.841 -5.067 -18.075 1.00 85.56 99 GLU A CA 1
ATOM 764 C C . GLU A 1 99 ? 14.567 -6.411 -17.387 1.00 85.56 99 GLU A C 1
ATOM 766 O O . GLU A 1 99 ? 14.493 -7.440 -18.063 1.00 85.56 99 GLU A O 1
ATOM 771 N N . TYR A 1 100 ? 14.371 -6.412 -16.064 1.00 80.56 100 TYR A N 1
ATOM 772 C CA . TYR A 1 100 ? 14.015 -7.616 -15.316 1.00 80.56 100 TYR A CA 1
ATOM 773 C C . TYR A 1 100 ? 12.715 -8.233 -15.839 1.00 80.56 100 TYR A C 1
ATOM 775 O O . TYR A 1 100 ? 12.655 -9.434 -16.045 1.00 80.56 100 TYR A O 1
ATOM 783 N N . LEU A 1 101 ? 11.686 -7.443 -16.120 1.00 80.88 101 LEU A N 1
ATOM 784 C CA . LEU A 1 101 ? 10.417 -7.959 -16.639 1.00 80.88 101 LEU A CA 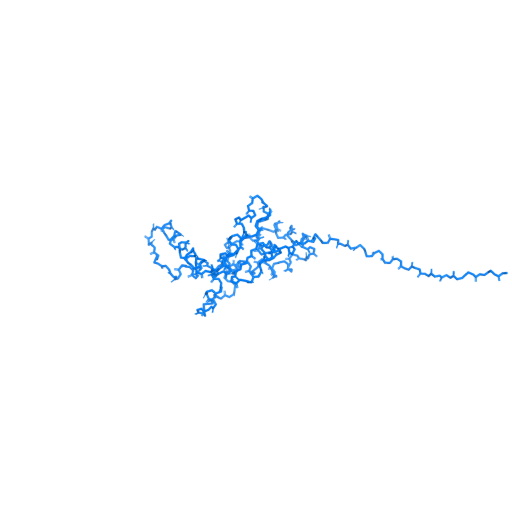1
ATOM 785 C C . LEU A 1 101 ? 10.472 -8.291 -18.139 1.00 80.88 101 LEU A C 1
ATOM 787 O O . LEU A 1 101 ? 9.600 -8.991 -18.653 1.00 80.88 101 LEU A O 1
ATOM 791 N N . GLY A 1 102 ? 11.513 -7.842 -18.843 1.00 86.19 102 GLY A N 1
ATOM 792 C CA . GLY A 1 102 ? 11.643 -7.994 -20.288 1.00 86.19 102 GLY A CA 1
ATOM 793 C C . GLY A 1 102 ? 10.648 -7.136 -21.074 1.00 86.19 102 GLY A C 1
ATOM 794 O O . GLY A 1 102 ? 10.230 -7.553 -22.155 1.00 86.19 102 GLY A O 1
ATOM 795 N N . ILE A 1 103 ? 10.271 -5.979 -20.526 1.00 87.06 103 ILE A N 1
ATOM 796 C CA . ILE A 1 103 ? 9.356 -4.995 -21.124 1.00 87.06 103 ILE A CA 1
ATOM 797 C C . ILE A 1 103 ? 10.066 -3.649 -21.313 1.00 87.06 103 ILE A C 1
ATOM 799 O O . ILE A 1 103 ? 11.176 -3.444 -20.822 1.00 87.06 103 ILE A O 1
ATOM 803 N N . GLU A 1 104 ? 9.435 -2.726 -22.033 1.00 90.44 104 GLU A N 1
ATOM 804 C CA . GLU A 1 104 ? 9.961 -1.368 -22.206 1.00 90.44 104 GLU A CA 1
ATOM 805 C C . GLU A 1 104 ? 9.744 -0.519 -20.939 1.00 90.44 104 GLU A C 1
ATOM 807 O O . GLU A 1 104 ? 8.794 -0.734 -20.187 1.00 90.44 104 GLU A O 1
ATOM 812 N N . GLU A 1 105 ? 10.598 0.485 -20.705 1.00 86.88 105 GLU A N 1
ATOM 813 C CA . GLU A 1 105 ? 10.485 1.369 -19.529 1.00 86.88 105 GLU A CA 1
ATOM 814 C C . GLU A 1 105 ? 9.128 2.083 -19.449 1.00 86.88 105 GLU A C 1
ATOM 816 O O . GLU A 1 105 ? 8.560 2.187 -18.368 1.00 86.88 105 GLU A O 1
ATOM 821 N N . GLU A 1 106 ? 8.593 2.536 -20.587 1.00 85.50 106 GLU A N 1
ATOM 822 C CA . GLU A 1 106 ? 7.270 3.176 -20.671 1.00 85.50 106 GLU A CA 1
ATOM 823 C C . GLU A 1 106 ? 6.155 2.205 -20.257 1.00 85.50 106 GLU A C 1
ATOM 825 O O . GLU A 1 106 ? 5.289 2.556 -19.463 1.00 85.50 106 GLU A O 1
ATOM 830 N N . GLU A 1 107 ? 6.238 0.944 -20.693 1.00 86.69 107 GLU A N 1
ATOM 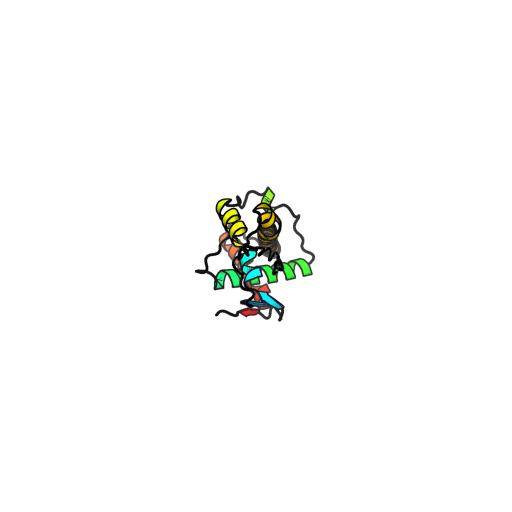831 C CA . GLU A 1 107 ? 5.285 -0.097 -20.297 1.00 86.69 107 GLU A CA 1
ATOM 832 C C . GLU A 1 107 ? 5.375 -0.399 -18.795 1.00 86.69 107 GLU A C 1
ATOM 834 O O . GLU A 1 107 ? 4.348 -0.549 -18.135 1.00 86.69 107 GLU A O 1
ATOM 839 N N . TYR A 1 108 ? 6.586 -0.431 -18.225 1.00 84.94 108 TYR A N 1
ATOM 840 C CA . TYR A 1 108 ? 6.761 -0.579 -16.779 1.00 84.94 108 TYR A CA 1
ATOM 841 C C . TYR A 1 108 ? 6.164 0.596 -15.996 1.00 84.94 108 TYR A C 1
ATOM 843 O O . TYR A 1 108 ? 5.548 0.395 -14.943 1.00 84.94 108 TYR A O 1
ATOM 851 N N . ILE A 1 109 ? 6.365 1.819 -16.492 1.00 83.81 109 ILE A N 1
ATOM 852 C CA . ILE A 1 109 ? 5.864 3.027 -15.841 1.00 83.81 109 ILE A CA 1
ATOM 853 C C . ILE A 1 109 ? 4.338 2.978 -15.757 1.00 83.81 109 ILE A C 1
ATOM 855 O O . ILE A 1 109 ? 3.788 3.041 -14.656 1.00 83.81 109 ILE A O 1
ATOM 859 N N . ASP A 1 110 ? 3.685 2.774 -16.898 1.00 83.44 110 ASP A N 1
ATOM 860 C CA . ASP A 1 110 ? 2.229 2.802 -17.015 1.00 83.44 110 ASP A CA 1
ATOM 861 C C . ASP A 1 110 ? 1.567 1.639 -16.263 1.00 83.44 110 ASP A C 1
ATOM 863 O O . ASP A 1 110 ? 0.553 1.811 -15.583 1.00 83.44 110 ASP A O 1
ATOM 867 N N . ALA A 1 111 ? 2.125 0.430 -16.379 1.00 82.75 111 ALA A N 1
ATOM 868 C CA . ALA A 1 111 ? 1.495 -0.769 -15.833 1.00 82.75 111 ALA A CA 1
ATOM 869 C C . ALA A 1 111 ? 1.744 -0.954 -14.331 1.00 82.75 111 ALA A C 1
ATOM 871 O O . ALA A 1 111 ? 0.919 -1.564 -13.644 1.00 82.75 111 ALA A O 1
ATOM 872 N N . TYR A 1 112 ? 2.871 -0.459 -13.808 1.00 83.25 112 TYR A N 1
ATOM 873 C CA . TYR A 1 112 ? 3.335 -0.852 -12.477 1.00 83.25 112 TYR A CA 1
ATOM 874 C C . TYR A 1 112 ? 3.788 0.308 -11.606 1.00 83.25 112 TYR A C 1
ATOM 876 O O . TYR A 1 112 ? 3.388 0.357 -10.438 1.00 83.25 112 TYR A O 1
ATOM 884 N N . PHE A 1 113 ? 4.577 1.240 -12.151 1.00 81.31 113 PHE A N 1
ATOM 885 C CA . PHE A 1 113 ? 5.069 2.384 -11.388 1.00 81.31 113 PHE A CA 1
ATOM 886 C C . PHE A 1 113 ? 3.917 3.303 -10.991 1.00 81.31 113 PHE A C 1
ATOM 888 O O . PHE A 1 113 ? 3.631 3.428 -9.803 1.00 81.31 113 PHE A O 1
ATOM 895 N N . GLU A 1 114 ? 3.214 3.903 -11.949 1.00 82.00 114 GLU A N 1
ATOM 896 C CA . GLU A 1 114 ? 2.147 4.860 -11.643 1.00 82.00 114 GLU A CA 1
ATOM 897 C C . GLU A 1 114 ? 1.045 4.255 -10.761 1.00 82.00 114 GLU A C 1
ATOM 899 O O . GLU A 1 114 ? 0.694 4.888 -9.760 1.00 82.00 114 GLU A O 1
ATOM 904 N N . PRO A 1 115 ? 0.562 3.017 -11.003 1.00 84.19 115 PRO A N 1
ATOM 905 C CA . PRO A 1 115 ? -0.418 2.388 -10.121 1.00 84.19 115 PRO A CA 1
ATOM 906 C C . PRO A 1 115 ? 0.088 2.174 -8.693 1.00 84.19 115 PRO A C 1
ATOM 908 O O . PRO A 1 115 ? -0.674 2.336 -7.740 1.00 84.19 115 PRO A O 1
ATOM 911 N N . ALA A 1 116 ? 1.364 1.821 -8.512 1.00 83.50 116 ALA A N 1
ATOM 912 C CA . ALA A 1 116 ? 1.938 1.658 -7.180 1.00 83.50 116 ALA A CA 1
ATOM 913 C C . ALA A 1 116 ? 2.056 2.991 -6.436 1.00 83.50 116 ALA A C 1
ATOM 915 O O . ALA A 1 116 ? 1.774 3.046 -5.240 1.00 83.50 116 ALA A O 1
ATOM 916 N N . ILE A 1 117 ? 2.421 4.066 -7.137 1.00 81.50 117 ILE A N 1
ATOM 917 C CA . ILE A 1 117 ? 2.446 5.397 -6.535 1.00 81.50 117 ILE A CA 1
ATOM 918 C C . ILE A 1 117 ? 1.020 5.853 -6.182 1.00 81.50 117 ILE A C 1
ATOM 920 O O . ILE A 1 117 ? 0.785 6.305 -5.064 1.00 81.50 117 ILE A O 1
ATOM 924 N N . TYR A 1 118 ? 0.065 5.698 -7.103 1.00 84.19 118 TYR A N 1
ATOM 925 C CA . TYR A 1 118 ? -1.339 6.046 -6.875 1.00 84.19 118 TYR A CA 1
ATOM 926 C C . TYR A 1 118 ? -1.906 5.312 -5.658 1.00 84.19 118 TYR A C 1
ATOM 928 O O . TYR A 1 118 ? -2.527 5.922 -4.791 1.00 84.19 118 TYR A O 1
ATOM 936 N N . ARG A 1 119 ? -1.642 4.003 -5.555 1.00 87.50 119 ARG A N 1
ATOM 937 C CA . ARG A 1 119 ? -2.048 3.198 -4.401 1.00 87.50 119 ARG A CA 1
ATOM 938 C C . ARG A 1 119 ? -1.479 3.765 -3.102 1.00 87.50 119 ARG A C 1
ATOM 940 O O . ARG A 1 119 ? -2.224 3.957 -2.147 1.00 87.50 119 ARG A O 1
ATOM 947 N N . HIS A 1 120 ? -0.187 4.078 -3.081 1.00 86.25 120 HIS A N 1
ATOM 948 C CA . HIS A 1 120 ? 0.472 4.638 -1.906 1.00 86.25 120 HIS A CA 1
ATOM 949 C C . HIS A 1 120 ? -0.121 5.996 -1.479 1.00 86.25 120 HIS A C 1
ATOM 951 O O . HIS A 1 120 ? -0.334 6.248 -0.287 1.00 86.25 120 HIS A O 1
ATOM 957 N N . GLU A 1 121 ? -0.421 6.866 -2.447 1.00 86.25 121 GLU A N 1
ATOM 958 C CA . GLU A 1 121 ? -1.056 8.168 -2.213 1.00 86.25 121 GLU A CA 1
ATOM 959 C C . GLU A 1 121 ? -2.487 8.017 -1.685 1.00 86.25 121 GLU A C 1
ATOM 961 O O . GLU A 1 121 ? -2.867 8.703 -0.732 1.00 86.25 121 GLU A O 1
ATOM 966 N N . LEU A 1 122 ? -3.260 7.085 -2.249 1.00 89.62 122 LEU A N 1
ATOM 967 C CA . LEU A 1 122 ? -4.617 6.782 -1.803 1.00 89.62 122 LEU A CA 1
ATOM 968 C C . LEU A 1 122 ? -4.614 6.313 -0.350 1.00 89.62 122 LEU A C 1
ATOM 970 O O . LEU A 1 122 ? -5.345 6.871 0.463 1.00 89.62 122 LEU A O 1
ATOM 974 N N . VAL A 1 123 ? -3.756 5.346 -0.014 1.00 91.06 123 VAL A N 1
ATOM 975 C CA . VAL A 1 123 ? -3.623 4.802 1.346 1.00 91.06 123 VAL A CA 1
ATOM 976 C C . VAL A 1 123 ? -3.278 5.906 2.342 1.00 91.06 123 VAL A C 1
ATOM 978 O O . VAL A 1 123 ? -3.919 6.027 3.385 1.00 91.06 123 VAL A O 1
ATOM 981 N N . SER A 1 124 ? -2.289 6.737 2.006 1.00 88.88 124 SER A N 1
ATOM 982 C CA . SER A 1 124 ? -1.828 7.816 2.882 1.00 88.88 124 SER A CA 1
ATOM 983 C C . SER A 1 124 ? -2.916 8.868 3.096 1.00 88.88 124 SER A C 1
ATOM 985 O O . SER A 1 124 ? -3.207 9.236 4.233 1.00 88.88 124 SER A O 1
ATOM 987 N N . THR A 1 125 ? -3.554 9.326 2.017 1.00 91.50 125 THR A N 1
ATOM 988 C CA . THR A 1 125 ? -4.621 10.335 2.082 1.00 91.50 125 THR A CA 1
ATOM 989 C C . THR A 1 125 ? -5.825 9.813 2.854 1.00 91.50 125 THR A C 1
ATOM 991 O O . THR A 1 125 ? -6.311 10.482 3.762 1.00 91.50 125 THR A O 1
ATOM 994 N N . PHE A 1 126 ? -6.268 8.593 2.549 1.00 94.12 126 PHE A N 1
ATOM 995 C CA . PHE A 1 126 ? -7.407 7.978 3.217 1.00 94.12 126 PHE A CA 1
ATOM 996 C C . PHE A 1 126 ? -7.162 7.808 4.720 1.00 94.12 126 PHE A C 1
ATOM 998 O O . PHE A 1 126 ? -8.029 8.146 5.525 1.00 94.12 126 PHE A O 1
ATOM 1005 N N . ALA A 1 127 ? -5.971 7.351 5.121 1.00 93.56 127 ALA A N 1
ATOM 1006 C CA . ALA A 1 127 ? -5.622 7.248 6.534 1.00 93.56 127 ALA A CA 1
ATOM 1007 C C . ALA A 1 127 ? -5.641 8.621 7.225 1.00 93.56 127 ALA A C 1
ATOM 1009 O O . ALA A 1 127 ? -6.214 8.751 8.303 1.00 93.56 127 ALA A O 1
ATOM 1010 N N . LEU A 1 128 ? -5.072 9.655 6.596 1.00 93.00 128 LEU A N 1
ATOM 1011 C CA . LEU A 1 128 ? -5.038 11.013 7.149 1.00 93.00 128 LEU A CA 1
ATOM 1012 C C . LEU A 1 128 ? -6.432 11.644 7.297 1.00 93.00 128 LEU A C 1
ATOM 1014 O O . LEU A 1 128 ? -6.663 12.374 8.259 1.00 93.00 128 LEU A O 1
ATOM 1018 N N . GLU A 1 129 ? -7.367 11.361 6.388 1.00 93.56 129 GLU A N 1
ATOM 1019 C CA . GLU A 1 129 ? -8.749 11.853 6.487 1.00 93.56 129 GLU A CA 1
ATOM 1020 C C . GLU A 1 129 ? -9.567 11.170 7.595 1.00 93.56 129 GLU A C 1
ATOM 1022 O O . GLU A 1 129 ? -10.571 11.721 8.052 1.00 93.56 129 GLU A O 1
ATOM 1027 N N . ASN A 1 130 ? -9.129 9.996 8.054 1.00 95.06 130 ASN A N 1
ATOM 1028 C CA . ASN A 1 130 ? -9.833 9.186 9.048 1.00 95.06 130 ASN A CA 1
ATOM 1029 C C . ASN A 1 130 ? -9.240 9.272 10.463 1.00 95.06 130 ASN A C 1
ATOM 1031 O O . ASN A 1 130 ? -9.691 8.566 11.368 1.00 95.06 130 ASN A O 1
ATOM 1035 N N . ILE A 1 131 ? -8.267 10.156 10.684 1.00 95.12 131 ILE A N 1
ATOM 1036 C CA . ILE A 1 131 ? -7.651 10.380 11.995 1.00 95.12 131 ILE A CA 1
ATOM 1037 C C . ILE A 1 131 ? -7.801 11.829 12.459 1.00 95.12 131 ILE A C 1
ATOM 1039 O O . ILE A 1 131 ? -8.040 12.752 11.683 1.00 95.12 131 ILE A O 1
ATOM 1043 N N . GLU A 1 132 ? -7.608 12.046 13.759 1.00 92.81 132 GLU A N 1
ATOM 1044 C CA . GLU A 1 132 ? -7.411 13.389 14.298 1.00 92.81 132 GLU A CA 1
ATOM 1045 C C . GLU A 1 132 ? -5.955 13.820 14.071 1.00 92.81 132 GLU A C 1
ATOM 1047 O O . GLU A 1 132 ? -5.028 13.247 14.644 1.00 92.81 132 GLU A O 1
ATOM 1052 N N . ILE A 1 133 ? -5.752 14.841 13.236 1.00 90.44 133 ILE A N 1
ATOM 1053 C CA . ILE A 1 133 ? -4.421 15.407 12.989 1.00 90.44 133 ILE A CA 1
ATOM 1054 C C . ILE A 1 133 ? -3.952 16.166 14.234 1.00 90.44 133 ILE A C 1
ATOM 1056 O O . ILE A 1 133 ? -4.618 17.089 14.709 1.00 90.44 133 ILE A O 1
ATOM 1060 N N . VAL A 1 134 ? -2.762 15.821 14.730 1.00 89.81 134 VAL A N 1
ATOM 1061 C CA . VAL A 1 134 ? -2.148 16.495 15.877 1.00 89.81 134 VAL A CA 1
ATOM 1062 C C . VAL A 1 134 ? -1.305 17.664 15.373 1.00 89.81 134 VAL A C 1
ATOM 1064 O O . VAL A 1 134 ? -0.158 17.504 14.953 1.00 89.81 134 VAL A O 1
ATOM 1067 N N . GLU A 1 135 ? -1.880 18.868 15.396 1.00 88.69 135 GLU A N 1
ATOM 1068 C CA . GLU A 1 135 ? -1.205 20.071 14.901 1.00 88.69 135 GLU A CA 1
ATOM 1069 C C . GLU A 1 135 ? 0.161 20.296 15.572 1.00 88.69 135 GLU A C 1
ATOM 1071 O O . GLU A 1 135 ? 0.281 20.401 16.794 1.00 88.69 135 GLU A O 1
ATOM 1076 N N . GLY A 1 136 ? 1.203 20.429 14.749 1.00 90.81 136 GLY A N 1
ATOM 1077 C CA . GLY A 1 136 ? 2.571 20.667 15.212 1.00 90.81 136 GLY A CA 1
ATOM 1078 C C . GLY A 1 136 ? 3.316 19.419 15.697 1.00 90.81 136 GLY A C 1
ATOM 1079 O O . GLY A 1 136 ? 4.475 19.552 16.091 1.00 90.81 136 GLY A O 1
ATOM 1080 N N . ASP A 1 137 ? 2.703 18.233 15.628 1.00 94.81 137 ASP A N 1
ATOM 1081 C CA . ASP A 1 137 ? 3.331 16.956 15.970 1.00 94.81 137 ASP A CA 1
ATOM 1082 C C . ASP A 1 137 ? 3.143 15.925 14.844 1.00 94.81 137 ASP A C 1
ATOM 1084 O O . ASP A 1 137 ? 2.189 15.142 14.803 1.00 94.81 137 ASP A O 1
ATOM 1088 N N . GLN A 1 138 ? 4.093 15.931 13.905 1.00 92.62 138 GLN A N 1
ATOM 1089 C CA . GLN A 1 138 ? 4.103 14.987 12.788 1.00 92.62 138 GLN A CA 1
ATOM 1090 C C . GLN A 1 138 ? 4.234 13.540 13.275 1.00 92.62 138 GLN A C 1
ATOM 1092 O O . GLN A 1 138 ? 3.566 12.666 12.745 1.00 92.62 138 GLN A O 1
ATOM 1097 N N . ALA A 1 139 ? 5.041 13.284 14.310 1.00 93.81 139 ALA A N 1
ATOM 1098 C CA . ALA A 1 139 ? 5.260 11.926 14.801 1.00 93.81 139 ALA A CA 1
ATOM 1099 C C . ALA A 1 139 ? 3.986 11.337 15.421 1.00 93.81 139 ALA A C 1
ATOM 1101 O O . ALA A 1 139 ? 3.701 10.156 15.234 1.00 93.81 139 ALA A O 1
ATOM 1102 N N . ALA A 1 140 ? 3.208 12.157 16.133 1.00 93.38 140 ALA A N 1
ATOM 1103 C CA . ALA A 1 140 ? 1.903 11.746 16.641 1.00 93.38 140 ALA A CA 1
ATOM 1104 C C . ALA A 1 140 ? 0.889 11.512 15.509 1.00 93.38 140 ALA A C 1
ATOM 1106 O O . ALA A 1 140 ? 0.138 10.542 15.562 1.00 93.38 140 ALA A O 1
ATOM 1107 N N . THR A 1 141 ? 0.899 12.358 14.474 1.00 92.62 141 THR A N 1
ATOM 1108 C CA . THR A 1 141 ? 0.033 12.192 13.293 1.00 92.62 141 THR A CA 1
ATOM 1109 C C . THR A 1 141 ? 0.373 10.909 12.524 1.00 92.62 141 THR A C 1
ATOM 1111 O O . THR A 1 141 ? -0.521 10.127 12.211 1.00 92.62 141 THR A O 1
ATOM 1114 N N . ASP A 1 142 ? 1.661 10.640 12.295 1.00 92.25 142 ASP A N 1
ATOM 1115 C CA . ASP A 1 142 ? 2.138 9.422 11.631 1.00 92.25 142 ASP A CA 1
ATOM 1116 C C . ASP A 1 142 ? 1.781 8.165 12.438 1.00 92.25 142 ASP A C 1
ATOM 1118 O O . ASP A 1 142 ? 1.365 7.153 11.872 1.00 92.25 142 ASP A O 1
ATOM 1122 N N . LEU A 1 143 ? 1.910 8.227 13.770 1.00 94.44 143 LEU A N 1
ATOM 1123 C CA . LEU A 1 143 ? 1.514 7.132 14.652 1.00 94.44 143 LEU A CA 1
ATOM 1124 C C . LEU A 1 143 ? 0.008 6.865 14.569 1.00 94.44 143 LEU A C 1
ATOM 1126 O O . LEU A 1 143 ? -0.384 5.713 14.421 1.00 94.44 143 LEU A O 1
ATOM 1130 N N . ALA A 1 144 ? -0.827 7.904 14.612 1.00 94.94 144 ALA A N 1
ATOM 1131 C CA . ALA A 1 144 ? -2.276 7.754 14.502 1.00 94.94 144 ALA A CA 1
ATOM 1132 C C . ALA A 1 144 ? -2.691 7.159 13.145 1.00 94.94 144 ALA A C 1
ATOM 1134 O O . ALA A 1 144 ? -3.522 6.252 13.104 1.00 94.94 144 ALA A O 1
ATOM 1135 N N . ALA A 1 145 ? -2.075 7.603 12.043 1.00 94.44 145 ALA A N 1
ATOM 1136 C CA . ALA A 1 145 ? -2.306 7.024 10.717 1.00 94.44 145 ALA A CA 1
ATOM 1137 C C . ALA A 1 145 ? -1.917 5.540 10.684 1.00 94.44 145 ALA A C 1
ATOM 1139 O O . ALA A 1 145 ? -2.648 4.705 10.150 1.00 94.44 145 ALA A O 1
ATOM 1140 N N . ARG A 1 146 ? -0.783 5.192 11.304 1.00 94.62 146 ARG A N 1
ATOM 1141 C CA . ARG A 1 146 ? -0.333 3.805 11.411 1.00 94.62 146 ARG A CA 1
ATOM 1142 C C . ARG A 1 146 ? -1.297 2.946 12.230 1.00 94.62 146 ARG A C 1
ATOM 1144 O O . ARG A 1 146 ? -1.640 1.855 11.785 1.00 94.62 146 ARG A O 1
ATOM 1151 N N . GLU A 1 147 ? -1.736 3.428 13.390 1.00 96.12 147 GLU A N 1
ATOM 1152 C CA . GLU A 1 147 ? -2.694 2.730 14.257 1.00 96.12 147 GLU A CA 1
ATOM 1153 C C . GLU A 1 147 ? -4.045 2.519 13.558 1.00 96.12 147 GLU A C 1
ATOM 1155 O O . GLU A 1 147 ? -4.649 1.457 13.703 1.00 96.12 147 GLU A O 1
ATOM 1160 N N . TYR A 1 148 ? -4.496 3.485 12.752 1.00 96.88 148 TYR A N 1
ATOM 1161 C CA . TYR A 1 148 ? -5.699 3.344 11.932 1.00 96.88 148 TYR A CA 1
ATOM 1162 C C . TYR A 1 148 ? -5.569 2.214 10.900 1.00 96.88 148 TYR A C 1
ATOM 1164 O O . TYR A 1 148 ? -6.442 1.349 10.821 1.00 96.88 148 TYR A O 1
ATOM 1172 N N . ILE A 1 149 ? -4.455 2.163 10.162 1.00 95.69 149 ILE A N 1
ATOM 1173 C CA . ILE A 1 149 ? -4.186 1.081 9.199 1.00 95.69 149 ILE A CA 1
ATOM 1174 C C . ILE A 1 149 ? -4.132 -0.277 9.914 1.00 95.69 149 ILE A C 1
ATOM 1176 O O . ILE A 1 149 ? -4.731 -1.245 9.451 1.00 95.69 149 ILE A O 1
ATOM 1180 N N . GLU A 1 150 ? -3.456 -0.356 11.063 1.00 95.50 150 GLU A N 1
ATOM 1181 C CA . GLU A 1 150 ? -3.390 -1.589 11.857 1.00 95.50 150 GLU A CA 1
ATOM 1182 C C . GLU A 1 150 ? -4.770 -2.050 12.341 1.00 95.50 150 GLU A C 1
ATOM 1184 O O . GLU A 1 150 ? -5.028 -3.255 12.378 1.00 95.50 150 GLU A O 1
ATOM 1189 N N . ALA A 1 151 ? -5.668 -1.119 12.672 1.00 97.06 151 ALA A N 1
ATOM 1190 C CA . ALA A 1 151 ? -7.038 -1.441 13.051 1.00 97.06 151 ALA A CA 1
ATOM 1191 C C . ALA A 1 151 ? -7.821 -2.066 11.886 1.00 97.06 151 ALA A C 1
ATOM 1193 O O . ALA A 1 151 ? -8.434 -3.112 12.082 1.00 97.06 151 A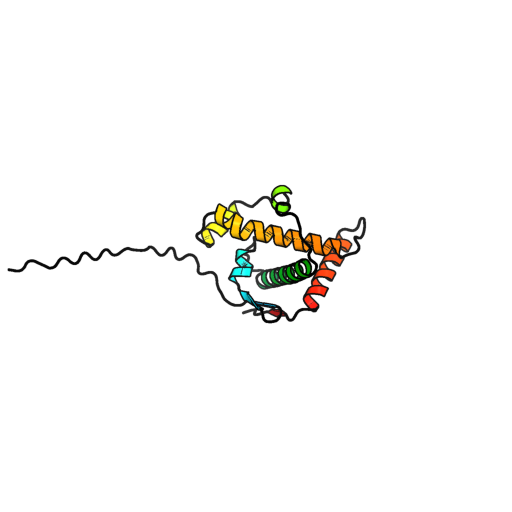LA A O 1
ATOM 1194 N N . LEU A 1 152 ? -7.738 -1.495 10.678 1.00 96.69 152 LEU A N 1
ATOM 1195 C CA . LEU A 1 152 ? -8.387 -2.055 9.483 1.00 96.69 152 LEU A CA 1
ATOM 1196 C C . LEU A 1 152 ? -7.876 -3.464 9.165 1.00 96.69 152 LEU A C 1
ATOM 1198 O O . LEU A 1 152 ? -8.645 -4.386 8.912 1.00 96.69 152 LEU A O 1
ATOM 1202 N N . VAL A 1 153 ? -6.560 -3.652 9.236 1.00 96.12 153 VAL A N 1
ATOM 1203 C CA . VAL A 1 153 ? -5.895 -4.940 8.994 1.00 96.12 153 VAL A CA 1
ATOM 1204 C C . VAL A 1 153 ? -6.327 -5.994 10.018 1.00 96.12 153 VAL A C 1
ATOM 1206 O O . VAL A 1 153 ? -6.469 -7.165 9.671 1.00 96.12 153 VAL A O 1
ATOM 1209 N N . ALA A 1 154 ? -6.577 -5.599 11.269 1.00 96.19 154 ALA A N 1
ATOM 1210 C CA . ALA A 1 154 ? -7.024 -6.506 12.325 1.00 96.19 154 ALA A CA 1
ATOM 1211 C C . ALA A 1 154 ? -8.461 -7.030 12.130 1.00 96.19 154 ALA A C 1
ATOM 1213 O O . ALA A 1 154 ? -8.835 -8.019 12.766 1.00 96.19 154 ALA A O 1
ATOM 1214 N N . GLU A 1 155 ? -9.258 -6.396 11.267 1.00 95.69 155 GLU A N 1
ATOM 1215 C CA . GLU A 1 155 ? -10.618 -6.830 10.924 1.00 95.69 155 GLU A CA 1
ATOM 1216 C C . GLU A 1 155 ? -10.651 -7.893 9.814 1.00 95.69 155 GLU A C 1
ATOM 1218 O O . GLU A 1 155 ? -11.712 -8.455 9.535 1.00 95.69 155 GLU A O 1
ATOM 1223 N N . ARG A 1 156 ? -9.498 -8.200 9.206 1.00 95.12 156 ARG A N 1
ATOM 1224 C CA . ARG A 1 156 ? -9.365 -9.097 8.051 1.00 95.12 156 ARG A CA 1
ATOM 1225 C C . ARG A 1 156 ? -8.750 -10.444 8.427 1.00 95.12 156 ARG A C 1
ATOM 1227 O O . ARG A 1 156 ? -7.927 -10.545 9.341 1.00 95.12 156 ARG A O 1
ATOM 1234 N N . GLU A 1 157 ? -9.111 -11.502 7.702 1.00 95.25 157 GLU A N 1
ATOM 1235 C CA . GLU A 1 157 ? -8.456 -12.806 7.830 1.00 95.25 157 GLU A CA 1
ATOM 1236 C C . GLU A 1 157 ? -7.196 -12.840 6.958 1.00 95.25 157 GLU A C 1
ATOM 1238 O O . GLU A 1 157 ? -7.258 -13.102 5.757 1.00 95.25 157 GLU A O 1
ATOM 1243 N N . ILE A 1 158 ? -6.037 -12.580 7.571 1.00 95.88 158 ILE A N 1
ATOM 1244 C CA . ILE A 1 158 ? -4.758 -12.519 6.854 1.00 95.88 158 ILE A CA 1
ATOM 1245 C C . ILE A 1 158 ? -3.886 -13.735 7.167 1.00 95.88 158 ILE A C 1
ATOM 1247 O O . ILE A 1 158 ? -3.545 -14.007 8.321 1.00 95.88 158 ILE A O 1
ATOM 1251 N N . GLY A 1 159 ? -3.472 -14.441 6.116 1.00 95.12 159 GLY A N 1
ATOM 1252 C CA . GLY A 1 159 ? -2.535 -15.561 6.189 1.00 95.12 159 GLY A CA 1
ATOM 1253 C C . GLY A 1 159 ? -1.227 -15.222 5.486 1.00 95.12 159 GLY A C 1
ATOM 1254 O O . GLY A 1 159 ? -1.241 -14.924 4.303 1.00 95.12 159 GLY A O 1
ATOM 1255 N N . TYR A 1 160 ? -0.087 -15.295 6.174 1.00 93.56 160 TYR A N 1
ATOM 1256 C CA . TYR A 1 160 ? 1.230 -15.095 5.552 1.00 93.56 160 TYR A CA 1
ATOM 1257 C C . TYR A 1 160 ? 1.925 -16.434 5.293 1.00 93.56 160 TYR A C 1
ATOM 1259 O O . TYR A 1 160 ? 2.024 -17.271 6.192 1.00 93.56 160 TYR A O 1
ATOM 1267 N N . MET A 1 161 ? 2.453 -16.625 4.082 1.00 90.12 161 MET A N 1
ATOM 1268 C CA . MET A 1 161 ? 3.125 -17.856 3.649 1.00 90.12 161 MET A CA 1
ATOM 1269 C C . MET A 1 161 ? 4.626 -17.637 3.438 1.00 90.12 161 MET A C 1
ATOM 1271 O O . MET A 1 161 ? 5.171 -17.813 2.348 1.00 90.12 161 MET A O 1
ATOM 1275 N N . TYR A 1 162 ? 5.314 -17.251 4.514 1.00 79.06 162 TYR A N 1
ATOM 1276 C CA . TYR A 1 162 ? 6.773 -17.169 4.519 1.00 79.06 162 TYR A CA 1
ATOM 1277 C C . TYR A 1 162 ? 7.367 -18.575 4.322 1.00 79.06 162 TYR A C 1
ATOM 1279 O O . TYR A 1 162 ? 7.036 -19.502 5.066 1.00 79.06 162 TYR A O 1
ATOM 1287 N N . LYS A 1 163 ? 8.203 -18.742 3.294 1.00 62.75 163 LYS A N 1
ATOM 1288 C CA . LYS A 1 163 ? 8.951 -19.974 3.011 1.00 62.75 163 LYS A CA 1
ATOM 1289 C C . LYS A 1 163 ? 10.402 -19.812 3.442 1.00 62.75 163 LYS A C 1
ATOM 1291 O O . LYS A 1 163 ? 10.951 -18.715 3.199 1.00 62.75 163 LYS A O 1
#

Secondary structure (DSSP, 8-state):
-------------------------EEEEETTEEEEHHHHHHT-S---GGGHHHHHHHHHHHHHHHHHHHHTT--PPTTHHHHTTSS---HHHHHHHHHHHTS-HHHHIIIIIHHHHHHHHHHHHHHHHTS---TT-HHHHHHHHHHHHHHHHHTS-EEE---

pLDDT: mean 78.81, std 19.13, range [33.34, 97.12]

Organism: NCBI:txid2592382

Foldseek 3Di:
DDDDDDDPPPPPPPPPPPLPPQFQDFFKDWQRRTDGSCNQPLQDLDPDPVCVVVSVVVVLLLVLLVVVCVVVVHDDDQPVQVVVPPDDPPVVSLVVSCVSRVHDSVCSCVVHVSVSSRSVVSLQVSLLVVFDDDPPDPPVSVVSSVVSSVVSVVVIDMGGDDD

Radius of gyration: 22.1 Å; chains: 1; bounding box: 36×63×76 Å